Protein AF-A0AAD3NH63-F1 (afdb_monomer_lite)

Secondary structure (DSSP, 8-state):
-EEEEEETTEEEEPPGGGT-S-------TT-BHHHHHHHHHHHHSGGGEETTEEGGGEEEEEE-TTS-B--TT-BHHHHHHHH--SS---EEEEEE--------------------------SSSSSSSSSTTSS----

Radius of gyration: 30.89 Å; chains: 1; bounding box: 74×53×72 Å

pLDDT: mean 82.82, std 20.52, range [42.03, 98.19]

Structure (mmCIF, N/CA/C/O backbone):
data_AF-A0AAD3NH63-F1
#
_entry.id   AF-A0AAD3NH63-F1
#
loop_
_atom_site.group_PDB
_atom_site.id
_atom_site.type_symbol
_atom_site.label_atom_id
_atom_site.label_alt_id
_atom_site.label_comp_id
_atom_site.label_asym_id
_atom_site.label_entity_id
_atom_site.label_seq_id
_atom_site.pdbx_PDB_ins_code
_atom_site.Cartn_x
_atom_site.Cartn_y
_atom_site.Cartn_z
_atom_site.occupancy
_atom_site.B_iso_or_equiv
_atom_site.auth_seq_id
_atom_site.auth_comp_id
_atom_site.auth_asym_id
_atom_site.auth_atom_id
_atom_site.pdbx_PDB_model_num
ATOM 1 N N . MET A 1 1 ? -0.650 -7.221 5.493 1.00 95.50 1 MET A N 1
ATOM 2 C CA . MET A 1 1 ? -0.269 -6.221 4.484 1.00 95.50 1 MET A CA 1
ATOM 3 C C . MET A 1 1 ? 0.433 -6.899 3.322 1.00 95.50 1 MET A C 1
ATOM 5 O O . MET A 1 1 ? 1.337 -7.688 3.572 1.00 95.50 1 MET A O 1
ATOM 9 N N . GLY A 1 2 ? 0.018 -6.632 2.087 1.00 97.75 2 GLY A N 1
ATOM 10 C CA . GLY A 1 2 ? 0.697 -7.092 0.871 1.00 97.75 2 GLY A CA 1
ATOM 11 C C . GLY A 1 2 ? 1.232 -5.935 0.026 1.00 97.75 2 GLY A C 1
ATOM 12 O O . GLY A 1 2 ? 1.025 -4.773 0.368 1.00 97.75 2 GLY A O 1
ATOM 13 N N . TRP A 1 3 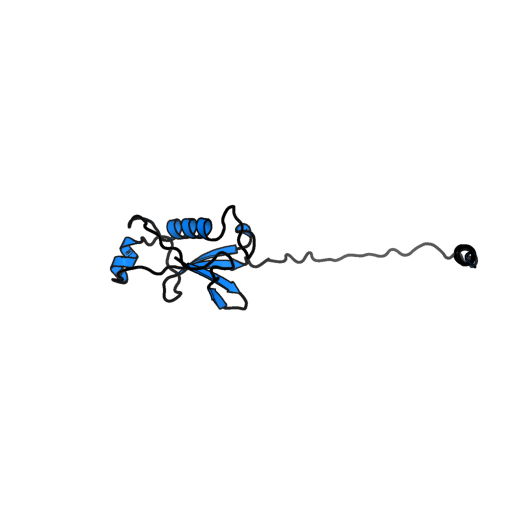? 1.880 -6.269 -1.090 1.00 98.06 3 TRP A N 1
ATOM 14 C CA . TRP A 1 3 ? 2.369 -5.304 -2.075 1.00 98.06 3 TRP A CA 1
ATOM 15 C C . TRP A 1 3 ? 1.754 -5.567 -3.453 1.00 98.06 3 TRP A C 1
ATOM 17 O O . TRP A 1 3 ? 1.845 -6.686 -3.972 1.00 98.06 3 TRP A O 1
ATOM 27 N N . LEU A 1 4 ? 1.150 -4.531 -4.036 1.00 97.81 4 LEU A N 1
ATOM 28 C CA . LEU A 1 4 ? 0.716 -4.483 -5.429 1.00 97.81 4 LEU A CA 1
ATOM 29 C C . LEU A 1 4 ? 1.622 -3.542 -6.227 1.00 97.81 4 LEU A C 1
ATOM 31 O O . LEU A 1 4 ? 1.925 -2.436 -5.794 1.00 97.81 4 LEU A O 1
ATOM 35 N N . HIS A 1 5 ? 2.016 -3.946 -7.421 1.00 97.62 5 HIS A N 1
ATOM 36 C CA . HIS A 1 5 ? 2.780 -3.110 -8.335 1.00 97.62 5 HIS A CA 1
ATOM 37 C C . HIS A 1 5 ? 1.969 -2.871 -9.601 1.00 97.62 5 HIS A C 1
ATOM 39 O O . HIS A 1 5 ? 1.437 -3.823 -10.172 1.00 97.62 5 HIS A O 1
ATOM 45 N N . PHE A 1 6 ? 1.855 -1.612 -10.010 1.00 96.94 6 PHE A N 1
ATOM 46 C CA . PHE A 1 6 ? 1.201 -1.235 -11.250 1.00 96.94 6 PHE A CA 1
ATOM 47 C C . PHE A 1 6 ? 2.153 -1.454 -12.421 1.00 96.94 6 PHE A C 1
ATOM 49 O O . PHE A 1 6 ? 3.204 -0.821 -12.496 1.00 96.94 6 PHE A O 1
ATOM 56 N N . ASP A 1 7 ? 1.765 -2.338 -13.328 1.00 94.62 7 ASP A N 1
ATOM 57 C CA . ASP A 1 7 ? 2.516 -2.679 -14.530 1.00 94.62 7 ASP A CA 1
ATOM 58 C C . ASP A 1 7 ? 1.525 -3.084 -15.630 1.00 94.62 7 ASP A C 1
ATOM 60 O O . ASP A 1 7 ? 0.450 -3.608 -15.340 1.00 94.62 7 ASP A O 1
ATOM 64 N N . ASN A 1 8 ? 1.844 -2.804 -16.894 1.00 92.81 8 ASN A N 1
ATOM 65 C CA . ASN A 1 8 ? 0.984 -3.117 -18.047 1.00 92.81 8 ASN A CA 1
ATOM 66 C C . ASN A 1 8 ? -0.493 -2.689 -17.884 1.00 92.81 8 ASN A C 1
ATOM 68 O O . ASN A 1 8 ? -1.412 -3.394 -18.300 1.00 92.81 8 ASN A O 1
ATOM 72 N N . GLY A 1 9 ? -0.735 -1.535 -17.253 1.00 93.56 9 GLY A N 1
ATOM 73 C CA . GLY A 1 9 ? -2.078 -0.971 -17.079 1.00 93.56 9 GLY A CA 1
ATOM 74 C C . GLY A 1 9 ? -2.898 -1.563 -15.926 1.00 93.56 9 GLY A C 1
ATOM 75 O O . GLY A 1 9 ? -4.051 -1.171 -15.754 1.00 93.56 9 GLY A O 1
ATOM 76 N N . THR A 1 10 ? -2.342 -2.474 -15.123 1.00 95.62 10 THR A N 1
ATOM 77 C CA . THR A 1 10 ? -3.063 -3.112 -14.012 1.00 95.62 10 THR A CA 1
ATOM 78 C C . THR A 1 10 ? -2.174 -3.345 -12.789 1.00 95.62 10 THR A C 1
ATOM 80 O O . THR A 1 10 ? -0.948 -3.321 -12.860 1.00 95.62 10 THR A O 1
ATOM 83 N N . TYR A 1 11 ? -2.790 -3.579 -11.631 1.00 96.31 11 TYR A N 1
ATOM 84 C CA . TYR A 1 11 ? -2.075 -3.940 -10.410 1.00 96.31 11 TYR A CA 1
ATOM 85 C C . TYR A 1 11 ? -1.826 -5.448 -10.331 1.00 96.31 11 TYR A C 1
ATOM 87 O O . TYR A 1 11 ? -2.747 -6.260 -10.441 1.00 96.31 11 TYR A O 1
ATOM 95 N N . HIS A 1 12 ? -0.579 -5.818 -10.053 1.00 96.25 12 HIS A N 1
ATOM 96 C CA . HIS A 1 12 ? -0.158 -7.195 -9.832 1.00 96.25 12 HIS A CA 1
ATOM 97 C C . HIS A 1 12 ? 0.428 -7.374 -8.437 1.00 96.25 12 HIS A C 1
ATOM 99 O O . HIS A 1 12 ? 1.304 -6.623 -8.010 1.00 96.25 12 HIS A O 1
ATOM 105 N N . GLN A 1 13 ? -0.010 -8.417 -7.734 1.00 97.12 13 GLN A N 1
ATOM 106 C CA . GLN A 1 13 ? 0.567 -8.754 -6.440 1.00 97.12 13 GLN A CA 1
ATOM 107 C C . GLN A 1 13 ? 1.992 -9.283 -6.600 1.00 97.12 13 GLN A C 1
ATOM 109 O O . GLN A 1 13 ? 2.237 -10.275 -7.294 1.00 97.12 13 GLN A O 1
ATOM 114 N N . ILE A 1 14 ? 2.935 -8.651 -5.904 1.00 97.69 14 ILE A N 1
ATOM 115 C CA . ILE A 1 14 ? 4.322 -9.098 -5.910 1.00 97.69 14 ILE A CA 1
ATOM 116 C C . ILE A 1 14 ? 4.467 -10.307 -4.987 1.00 97.69 14 ILE A C 1
ATOM 118 O O . ILE A 1 14 ? 4.104 -10.274 -3.810 1.00 97.69 14 ILE A O 1
ATOM 122 N N . LYS A 1 15 ? 4.996 -11.405 -5.532 1.00 96.81 15 LYS A N 1
ATOM 123 C CA . LYS A 1 15 ? 5.201 -12.666 -4.806 1.00 96.81 15 LYS A CA 1
ATOM 124 C C . LYS A 1 15 ? 6.401 -12.579 -3.860 1.00 96.81 15 LYS A C 1
ATOM 126 O O . LYS A 1 15 ? 7.333 -11.812 -4.092 1.00 96.81 15 LYS A O 1
ATOM 131 N N . THR A 1 16 ? 6.423 -13.443 -2.844 1.00 96.38 16 THR A N 1
ATOM 132 C CA . THR A 1 16 ? 7.488 -13.512 -1.826 1.00 96.38 16 THR A CA 1
ATOM 133 C C . THR A 1 16 ? 8.894 -13.639 -2.419 1.00 96.38 16 THR A C 1
ATOM 135 O O . THR A 1 16 ? 9.810 -12.990 -1.929 1.00 96.38 16 THR A O 1
ATOM 138 N N . ARG A 1 17 ? 9.066 -14.401 -3.514 1.00 95.69 17 ARG A N 1
ATOM 139 C CA . ARG A 1 17 ? 10.361 -14.546 -4.213 1.00 95.69 17 ARG A CA 1
ATOM 140 C C . ARG A 1 17 ? 10.962 -13.203 -4.656 1.00 95.69 17 ARG A C 1
ATOM 142 O O . ARG A 1 17 ? 12.176 -13.090 -4.735 1.00 95.69 17 ARG A O 1
ATOM 149 N N . ASN A 1 18 ? 10.123 -12.198 -4.902 1.00 95.00 18 ASN A N 1
ATOM 150 C CA . ASN A 1 18 ? 10.529 -10.878 -5.382 1.00 95.00 18 ASN A CA 1
ATOM 151 C C . ASN A 1 18 ? 10.441 -9.815 -4.269 1.00 95.00 18 ASN A C 1
ATOM 153 O O . ASN A 1 18 ? 10.261 -8.634 -4.554 1.00 95.00 18 ASN A O 1
ATOM 157 N N . GLY A 1 19 ? 10.495 -10.223 -2.998 1.00 94.06 19 GLY A N 1
ATOM 158 C CA . GLY A 1 19 ? 10.433 -9.316 -1.845 1.00 94.06 19 GLY A CA 1
ATOM 159 C C . GLY A 1 19 ? 9.018 -8.923 -1.404 1.00 94.06 19 GLY A C 1
ATOM 160 O O . GLY A 1 19 ? 8.854 -8.362 -0.325 1.00 94.06 19 GLY A O 1
ATOM 161 N N . GLY A 1 20 ? 7.982 -9.279 -2.169 1.00 95.88 20 GLY A N 1
ATOM 162 C CA . GLY A 1 20 ? 6.585 -9.048 -1.797 1.00 95.88 20 GLY A CA 1
ATOM 163 C C . GLY A 1 20 ? 6.037 -10.101 -0.831 1.00 95.88 20 GLY A C 1
ATOM 164 O O . GLY A 1 20 ? 6.668 -10.459 0.166 1.00 95.88 20 GLY A O 1
ATOM 165 N N . GLY A 1 21 ? 4.855 -10.633 -1.138 1.00 96.19 21 GLY A N 1
ATOM 166 C CA . GLY A 1 21 ? 4.094 -11.535 -0.272 1.00 96.19 21 GLY A CA 1
ATOM 167 C C . GLY A 1 21 ? 3.335 -10.794 0.834 1.00 96.19 21 GLY A C 1
ATOM 168 O O . GLY A 1 21 ? 3.378 -9.569 0.929 1.00 96.19 21 GLY A O 1
ATOM 169 N N . THR A 1 22 ? 2.630 -11.544 1.681 1.00 96.75 22 THR A N 1
ATOM 170 C CA . THR A 1 22 ? 1.845 -10.976 2.787 1.00 96.75 22 THR A CA 1
ATOM 171 C C . THR A 1 22 ? 2.665 -10.950 4.077 1.00 96.75 22 THR A C 1
ATOM 173 O O . THR A 1 22 ? 3.274 -11.948 4.461 1.00 96.75 22 THR A O 1
ATOM 176 N N . ARG A 1 23 ? 2.679 -9.805 4.762 1.00 96.19 23 ARG A N 1
ATOM 177 C CA . ARG A 1 23 ? 3.252 -9.600 6.099 1.00 96.19 23 ARG A CA 1
ATOM 178 C C . ARG A 1 23 ? 2.134 -9.434 7.126 1.00 96.19 23 ARG A C 1
ATOM 180 O O . ARG A 1 23 ? 1.179 -8.692 6.884 1.00 96.19 23 ARG A O 1
ATOM 187 N N . HIS A 1 24 ? 2.250 -10.113 8.262 1.00 96.00 24 HIS A N 1
ATOM 188 C CA . HIS A 1 24 ? 1.352 -9.917 9.401 1.00 96.00 24 HIS A CA 1
ATOM 189 C C . HIS A 1 24 ? 1.911 -8.805 10.283 1.00 96.00 24 HIS A C 1
ATOM 191 O O . HIS A 1 24 ? 3.090 -8.838 10.622 1.00 96.00 24 HIS A O 1
ATOM 197 N N . LEU A 1 25 ? 1.072 -7.827 10.622 1.00 95.75 25 LEU A N 1
ATOM 198 C CA . LEU A 1 25 ? 1.453 -6.659 11.411 1.00 95.75 25 LEU A CA 1
ATOM 199 C C . LEU A 1 25 ? 0.483 -6.510 12.581 1.00 95.75 25 LEU A C 1
ATOM 201 O O . LEU A 1 25 ? -0.728 -6.637 12.396 1.00 95.75 25 LEU A O 1
ATOM 205 N N . SER A 1 26 ? 1.025 -6.196 13.753 1.00 96.38 26 SER A N 1
ATOM 206 C CA . SER A 1 26 ? 0.264 -5.773 14.926 1.00 96.38 26 SER A CA 1
ATOM 207 C C . SER A 1 26 ? 0.578 -4.304 15.166 1.00 96.38 26 SER A C 1
ATOM 209 O O . SER A 1 26 ? 1.712 -3.963 15.488 1.00 96.38 26 SER A O 1
ATOM 211 N N . VAL A 1 27 ? -0.412 -3.439 14.966 1.00 96.00 27 VAL A N 1
ATOM 212 C CA . VAL A 1 27 ? -0.268 -1.981 15.051 1.00 96.00 27 VAL A CA 1
ATOM 213 C C . VAL A 1 27 ? -1.311 -1.405 16.002 1.00 96.00 27 VAL A C 1
ATOM 215 O O . VAL A 1 27 ? -2.366 -2.006 16.222 1.00 96.00 27 VAL A O 1
ATOM 218 N N . HIS A 1 28 ? -1.023 -0.240 16.580 1.00 97.44 28 HIS A N 1
ATOM 219 C CA . HIS A 1 28 ? -1.990 0.456 17.420 1.00 97.44 28 HIS A CA 1
ATOM 220 C C . HIS A 1 28 ? -3.177 0.955 16.581 1.00 97.44 28 HIS A C 1
ATOM 222 O O . HIS A 1 28 ? -3.005 1.394 15.448 1.00 97.44 28 HIS A O 1
ATOM 228 N N . LYS A 1 29 ? -4.395 0.919 17.134 1.00 96.00 29 LYS A N 1
ATOM 229 C CA . LYS A 1 29 ? -5.619 1.270 16.385 1.00 96.00 29 LYS A CA 1
ATOM 230 C C . LYS A 1 29 ? -5.695 2.744 15.971 1.00 96.00 29 LYS A C 1
ATOM 232 O O . LYS A 1 29 ? -6.451 3.068 15.061 1.00 96.00 29 LYS A O 1
ATOM 237 N N . SE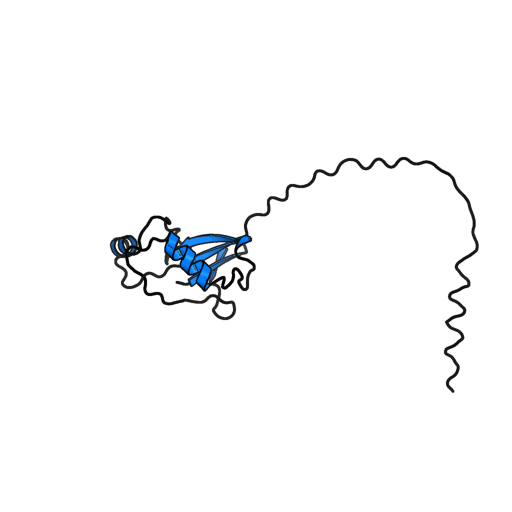R A 1 30 ? -4.939 3.617 16.637 1.00 97.50 30 SER A N 1
ATOM 238 C CA . SER A 1 30 ? -4.873 5.044 16.299 1.00 97.50 30 SER A CA 1
ATOM 239 C C . SER A 1 30 ? -3.984 5.349 15.096 1.00 97.50 30 SER A C 1
ATOM 241 O O . SER A 1 30 ? -4.012 6.480 14.633 1.00 97.50 30 SER A O 1
ATOM 243 N N . ILE A 1 31 ? -3.187 4.382 14.622 1.00 97.62 31 ILE A N 1
ATOM 244 C CA . ILE A 1 31 ? -2.325 4.578 13.455 1.00 97.62 31 ILE A CA 1
ATOM 245 C C . ILE A 1 31 ? -3.195 4.870 12.237 1.00 97.62 31 ILE A C 1
ATOM 247 O O . ILE A 1 31 ? -4.218 4.213 12.006 1.00 97.62 31 ILE A O 1
ATOM 251 N N . THR A 1 32 ? -2.773 5.866 11.477 1.00 98.19 32 THR A N 1
ATOM 252 C CA . THR A 1 32 ? -3.394 6.294 10.228 1.00 98.19 32 THR A CA 1
ATOM 253 C C . THR A 1 32 ? -2.952 5.415 9.059 1.00 98.19 32 THR A C 1
ATOM 255 O O . THR A 1 32 ? -1.923 4.735 9.109 1.00 98.19 32 THR A O 1
ATOM 258 N N . MET A 1 33 ? -3.722 5.414 7.975 1.00 97.31 33 MET A N 1
ATOM 259 C CA . MET A 1 33 ? -3.347 4.711 6.751 1.00 97.31 33 MET A CA 1
ATOM 260 C C . MET A 1 33 ? -2.086 5.303 6.115 1.00 97.31 33 MET A C 1
ATOM 262 O O . MET A 1 33 ? -1.305 4.550 5.541 1.00 97.31 33 MET A O 1
ATOM 266 N N . GLY A 1 34 ? -1.833 6.605 6.280 1.00 97.81 34 GLY A N 1
ATOM 267 C CA . GLY A 1 34 ? -0.583 7.246 5.864 1.00 97.81 34 GLY A CA 1
ATOM 268 C C . GLY A 1 34 ? 0.640 6.708 6.616 1.00 97.81 34 GLY A C 1
ATOM 269 O O . GLY A 1 34 ? 1.614 6.288 6.000 1.00 97.81 34 GLY A O 1
ATOM 270 N N . GLU A 1 35 ? 0.580 6.613 7.945 1.00 98.00 35 GLU A N 1
ATOM 271 C CA . GLU A 1 35 ? 1.658 5.996 8.742 1.00 98.00 35 GLU A CA 1
ATOM 272 C C . GLU A 1 35 ? 1.842 4.504 8.411 1.00 98.00 35 GLU A C 1
ATOM 274 O O . GLU A 1 35 ? 2.959 3.972 8.371 1.00 98.00 35 GLU A O 1
ATOM 279 N N . LEU A 1 36 ? 0.736 3.808 8.140 1.00 97.25 36 LEU A N 1
ATOM 280 C CA . LEU A 1 36 ? 0.758 2.412 7.728 1.00 97.25 36 LEU A CA 1
ATOM 281 C C . LEU A 1 36 ? 1.368 2.243 6.323 1.00 97.25 36 LEU A C 1
ATOM 283 O O . LEU A 1 36 ? 2.063 1.256 6.077 1.00 97.25 36 LEU A O 1
ATOM 287 N N . LEU A 1 37 ? 1.176 3.211 5.424 1.00 97.75 37 LEU A N 1
ATOM 288 C CA . LEU A 1 37 ? 1.820 3.254 4.112 1.00 97.75 37 LEU A CA 1
ATOM 289 C C . LEU A 1 37 ? 3.342 3.384 4.244 1.00 97.75 37 LEU A C 1
ATOM 291 O O . LEU A 1 37 ? 4.063 2.626 3.595 1.00 97.75 37 LEU A O 1
ATOM 295 N N . GLU A 1 38 ? 3.834 4.261 5.123 1.00 97.62 38 GLU A N 1
ATOM 296 C CA . GLU A 1 38 ? 5.273 4.381 5.412 1.00 97.62 38 GLU A CA 1
ATOM 297 C C . GLU A 1 38 ? 5.850 3.084 5.993 1.00 97.62 38 GLU A C 1
ATOM 299 O O . GLU A 1 38 ? 6.912 2.619 5.572 1.00 97.62 38 GLU A O 1
ATOM 304 N N . THR A 1 39 ? 5.103 2.420 6.882 1.00 97.19 39 THR A N 1
ATOM 305 C CA . THR A 1 39 ? 5.467 1.080 7.374 1.00 97.19 39 THR A CA 1
ATOM 306 C C . THR A 1 39 ? 5.584 0.083 6.215 1.00 97.19 39 THR A C 1
ATOM 308 O O . THR A 1 39 ? 6.534 -0.697 6.148 1.00 97.19 39 THR A O 1
ATOM 311 N N . GLY A 1 40 ? 4.643 0.120 5.269 1.00 96.75 40 GLY A N 1
ATOM 312 C CA . GLY A 1 40 ? 4.665 -0.709 4.066 1.00 96.75 40 GLY A CA 1
ATOM 313 C C . GLY A 1 40 ? 5.871 -0.447 3.167 1.00 96.75 40 GLY A C 1
ATOM 314 O O . GLY A 1 40 ? 6.515 -1.402 2.726 1.00 96.75 40 GLY A O 1
ATOM 315 N N . LYS A 1 41 ? 6.239 0.821 2.949 1.00 97.12 41 LYS A N 1
ATOM 316 C CA . LYS A 1 41 ? 7.465 1.184 2.219 1.00 97.12 41 LYS A CA 1
ATOM 317 C C . LYS A 1 41 ? 8.693 0.563 2.879 1.00 97.12 41 LYS A C 1
ATOM 319 O O . LYS A 1 41 ? 9.456 -0.111 2.196 1.00 97.12 41 LYS A O 1
ATOM 324 N N . GLY A 1 42 ? 8.830 0.670 4.201 1.00 96.81 42 GLY A N 1
ATOM 325 C CA . GLY A 1 42 ? 9.936 0.042 4.934 1.00 96.81 42 GLY A CA 1
ATOM 326 C C . GLY A 1 42 ? 9.986 -1.488 4.805 1.00 96.81 42 GLY A C 1
ATOM 327 O O . GLY A 1 42 ? 11.067 -2.074 4.794 1.00 96.81 42 GLY A O 1
ATOM 328 N N . LEU A 1 43 ? 8.831 -2.149 4.665 1.00 96.56 43 LEU A N 1
ATOM 329 C CA . LEU A 1 43 ? 8.746 -3.607 4.515 1.00 96.56 43 LEU A CA 1
ATOM 330 C C . LEU A 1 43 ? 9.103 -4.106 3.110 1.00 96.56 43 LEU A C 1
ATOM 332 O O . LEU A 1 43 ? 9.661 -5.198 2.984 1.00 96.56 43 LEU A O 1
ATOM 336 N N . PHE A 1 44 ? 8.731 -3.360 2.068 1.00 97.62 44 PHE A N 1
ATOM 337 C CA . PHE A 1 44 ? 8.870 -3.796 0.671 1.00 97.62 44 PHE A CA 1
ATOM 338 C C . PHE A 1 44 ? 10.034 -3.128 -0.075 1.00 97.62 44 PHE A C 1
ATOM 340 O O . PHE A 1 44 ? 10.477 -3.658 -1.093 1.00 97.62 44 PHE A O 1
ATOM 347 N N . PHE A 1 45 ? 10.549 -2.012 0.448 1.00 97.19 45 PHE A N 1
ATOM 348 C CA . PHE A 1 45 ? 11.697 -1.260 -0.064 1.00 97.19 45 PHE A CA 1
ATOM 349 C C . PHE A 1 45 ? 12.764 -1.101 1.035 1.00 97.19 45 PHE A C 1
ATOM 351 O O . PHE A 1 45 ? 13.068 0.021 1.454 1.00 97.19 45 PHE A O 1
ATOM 358 N N . PRO A 1 46 ? 13.320 -2.206 1.568 1.00 95.69 46 PRO A N 1
ATOM 359 C CA . PRO A 1 46 ? 14.366 -2.123 2.579 1.00 95.69 46 PRO A CA 1
ATOM 360 C C . PRO A 1 46 ? 15.567 -1.336 2.038 1.00 95.69 46 PRO A C 1
ATOM 362 O O . PRO A 1 46 ? 16.025 -1.565 0.920 1.00 95.69 46 PRO A O 1
ATOM 365 N N . ASN A 1 47 ? 16.076 -0.396 2.836 1.00 94.81 47 ASN A N 1
ATOM 366 C CA . ASN A 1 47 ? 17.144 0.535 2.442 1.00 94.81 47 ASN A CA 1
ATOM 367 C C . ASN A 1 47 ? 16.814 1.393 1.203 1.00 94.81 47 ASN A C 1
ATOM 369 O O . ASN A 1 47 ? 17.727 1.866 0.537 1.00 94.81 47 ASN A O 1
ATOM 373 N N . GLY A 1 48 ? 15.528 1.574 0.882 1.00 95.00 48 GLY A N 1
ATOM 374 C CA . GLY A 1 48 ? 15.079 2.356 -0.271 1.00 95.00 48 GLY A CA 1
ATOM 375 C C . GLY A 1 48 ? 15.025 1.581 -1.589 1.00 95.00 48 GLY A C 1
ATOM 376 O O . GLY A 1 48 ? 14.655 2.163 -2.600 1.00 95.00 48 GLY A O 1
ATOM 377 N N . PHE A 1 49 ? 15.324 0.278 -1.610 1.00 96.12 49 PHE A N 1
ATOM 378 C CA . PHE A 1 49 ? 15.351 -0.518 -2.843 1.00 96.12 49 PHE A CA 1
ATOM 379 C C . PHE A 1 49 ? 14.417 -1.724 -2.776 1.00 96.12 49 PHE A C 1
ATOM 381 O O . PHE A 1 49 ? 14.294 -2.387 -1.748 1.00 96.12 49 PHE A O 1
ATOM 388 N N . SER A 1 50 ? 13.803 -2.057 -3.909 1.00 96.12 50 SER A N 1
ATOM 389 C CA . SER A 1 50 ? 13.037 -3.291 -4.104 1.00 96.12 50 SER A CA 1
ATOM 390 C C . SER A 1 50 ? 13.526 -4.052 -5.339 1.00 96.12 50 SER A C 1
ATOM 392 O O . SER A 1 50 ? 14.351 -3.565 -6.109 1.00 96.12 50 SER A O 1
ATOM 394 N N . SER A 1 51 ? 12.946 -5.228 -5.593 1.00 94.94 51 SER A N 1
ATOM 395 C CA . SER A 1 51 ? 13.167 -5.973 -6.843 1.00 94.94 51 SER A CA 1
ATOM 396 C C . SER A 1 51 ? 12.691 -5.241 -8.105 1.00 94.94 51 SER A C 1
ATOM 398 O O . SER A 1 51 ? 13.004 -5.678 -9.211 1.00 94.94 51 SER A O 1
ATOM 400 N N . LYS A 1 52 ? 11.907 -4.167 -7.952 1.00 95.69 52 LYS A N 1
ATOM 401 C CA . LYS A 1 52 ? 11.390 -3.350 -9.052 1.00 95.69 52 LYS A CA 1
ATOM 402 C C . LYS A 1 52 ? 12.190 -2.074 -9.294 1.00 95.69 52 LYS A C 1
ATOM 404 O O . LYS A 1 52 ? 12.049 -1.512 -10.370 1.00 95.69 52 LYS A O 1
ATOM 409 N N . GLY A 1 53 ? 13.011 -1.646 -8.338 1.00 95.88 53 GLY A N 1
ATOM 410 C CA . GLY A 1 53 ? 13.772 -0.402 -8.425 1.00 95.88 53 GLY A CA 1
ATOM 411 C C . GLY A 1 53 ? 13.820 0.367 -7.099 1.00 95.88 53 GLY A C 1
ATOM 412 O O . GLY A 1 53 ? 13.323 -0.135 -6.076 1.00 95.88 53 GLY A O 1
ATOM 413 N N . PRO A 1 54 ? 14.428 1.563 -7.115 1.00 96.69 54 PRO A N 1
ATOM 414 C CA . PRO A 1 54 ? 14.519 2.463 -5.970 1.00 96.69 54 PRO A CA 1
ATOM 415 C C . PRO A 1 54 ? 13.169 3.126 -5.656 1.00 96.69 54 PRO A C 1
ATOM 417 O O . PRO A 1 54 ? 12.331 3.325 -6.534 1.00 96.69 54 PRO A O 1
ATOM 420 N N . VAL A 1 55 ? 12.932 3.456 -4.388 1.00 96.38 55 VAL A N 1
ATOM 421 C CA . VAL A 1 55 ? 11.665 4.022 -3.890 1.00 96.38 55 VAL A CA 1
ATOM 422 C C . VAL A 1 55 ? 11.339 5.371 -4.544 1.00 96.38 55 VAL A C 1
ATOM 424 O O . VAL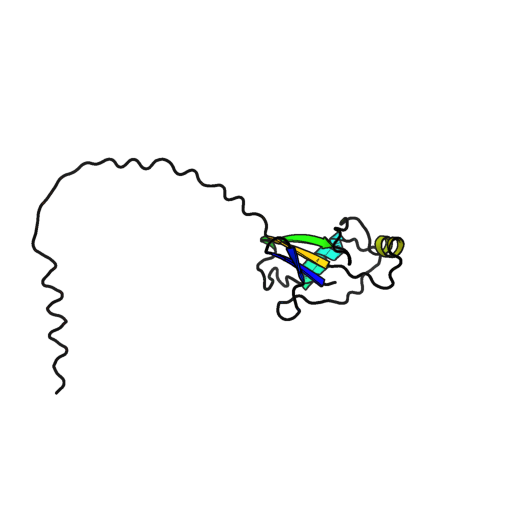 A 1 55 ? 10.175 5.707 -4.741 1.00 96.38 55 VAL A O 1
ATOM 427 N N . GLU A 1 56 ? 12.353 6.132 -4.944 1.00 95.75 56 GLU A N 1
ATOM 428 C CA . GLU A 1 56 ? 12.232 7.465 -5.530 1.00 95.75 56 GLU A CA 1
ATOM 429 C C . GLU A 1 56 ? 11.574 7.453 -6.914 1.00 95.75 56 GLU A C 1
ATOM 431 O O . GLU A 1 56 ? 10.950 8.446 -7.294 1.00 95.75 56 GLU A O 1
ATOM 436 N N . GLU A 1 57 ? 11.658 6.339 -7.642 1.00 95.81 57 GLU A N 1
ATOM 437 C CA . GLU A 1 57 ? 11.055 6.164 -8.970 1.00 95.81 57 GLU A CA 1
ATOM 438 C C . GLU A 1 57 ? 9.548 5.885 -8.914 1.00 95.81 57 GLU A C 1
ATOM 440 O O . GLU A 1 57 ? 8.870 5.921 -9.944 1.00 95.81 57 GLU A O 1
ATOM 445 N N . PHE A 1 58 ? 8.998 5.634 -7.723 1.00 96.94 58 PHE A N 1
ATOM 446 C CA . PHE A 1 58 ? 7.609 5.226 -7.559 1.00 96.94 58 PHE A CA 1
ATOM 447 C C . PHE A 1 58 ? 6.777 6.241 -6.774 1.00 96.94 58 PHE A C 1
ATOM 449 O O . PHE A 1 58 ? 7.224 6.885 -5.825 1.00 96.94 58 PHE A O 1
ATOM 456 N N . GLU A 1 59 ? 5.517 6.352 -7.172 1.00 96.56 59 GLU A N 1
ATOM 457 C CA . GLU A 1 59 ? 4.428 6.859 -6.350 1.00 96.56 59 GLU A CA 1
ATOM 458 C C . GLU A 1 59 ? 3.796 5.705 -5.581 1.00 96.56 59 GLU A C 1
ATOM 460 O O . GLU A 1 59 ? 3.711 4.574 -6.076 1.00 96.56 59 GLU A O 1
ATOM 465 N N . PHE A 1 60 ? 3.357 6.006 -4.361 1.00 97.19 60 PHE A N 1
ATOM 466 C CA . PHE A 1 60 ? 2.816 5.023 -3.438 1.00 97.19 60 PHE A CA 1
ATOM 467 C C . PHE A 1 60 ? 1.445 5.432 -2.950 1.00 97.19 60 PHE A C 1
ATOM 469 O O . PHE A 1 60 ? 1.212 6.595 -2.635 1.00 97.19 60 PHE A O 1
ATOM 476 N N . ASP A 1 61 ? 0.591 4.430 -2.816 1.00 97.25 61 ASP A N 1
ATOM 477 C CA . ASP A 1 61 ? -0.743 4.573 -2.256 1.00 97.25 61 ASP A CA 1
ATOM 478 C C . ASP A 1 61 ? -1.130 3.299 -1.492 1.00 97.25 61 ASP A C 1
ATOM 480 O O . ASP A 1 61 ? -0.470 2.258 -1.616 1.00 97.25 61 ASP A O 1
ATOM 484 N N . ILE A 1 62 ? -2.187 3.368 -0.691 1.00 96.69 62 ILE A N 1
ATOM 485 C CA . ILE A 1 62 ? -2.679 2.289 0.154 1.00 96.69 62 ILE A CA 1
ATOM 486 C C . ILE A 1 62 ? -4.099 1.892 -0.242 1.00 96.69 62 ILE A C 1
ATOM 488 O O . ILE A 1 62 ? -4.991 2.720 -0.413 1.00 96.69 62 ILE A O 1
ATOM 492 N N . ARG A 1 63 ? -4.313 0.584 -0.392 1.00 97.25 63 ARG A N 1
ATOM 493 C CA . ARG A 1 63 ? -5.588 0.027 -0.846 1.00 97.25 63 ARG A CA 1
ATOM 494 C C . ARG A 1 63 ? -6.135 -1.030 0.092 1.00 97.25 63 ARG A C 1
ATOM 496 O O . ARG A 1 63 ? -5.380 -1.761 0.739 1.00 97.25 63 ARG A O 1
ATOM 503 N N . ASP A 1 64 ? -7.456 -1.126 0.141 1.00 95.12 64 ASP A N 1
ATOM 504 C CA . ASP A 1 64 ? -8.160 -2.161 0.891 1.00 95.12 64 ASP A CA 1
ATOM 505 C C . ASP A 1 64 ? -8.162 -3.520 0.162 1.00 95.12 64 ASP A C 1
ATOM 507 O O . ASP A 1 64 ? -7.592 -3.701 -0.918 1.00 95.12 64 ASP A O 1
ATOM 511 N N . TYR A 1 65 ? -8.831 -4.505 0.763 1.00 91.69 65 TYR A N 1
ATOM 512 C CA . TYR A 1 65 ? -8.963 -5.857 0.219 1.00 91.69 65 TYR A CA 1
ATOM 513 C C . TYR A 1 65 ? -9.731 -5.926 -1.111 1.00 91.69 65 TYR A C 1
ATOM 515 O O . TYR A 1 65 ? -9.608 -6.924 -1.819 1.00 91.69 65 TYR A O 1
ATOM 523 N N . SER A 1 66 ? -10.514 -4.895 -1.436 1.00 91.44 66 SER A N 1
ATOM 524 C CA . SER A 1 66 ? -11.271 -4.751 -2.683 1.00 91.44 66 SER A CA 1
ATOM 525 C C . SER A 1 66 ? -10.543 -3.877 -3.712 1.00 91.44 66 SER A C 1
ATOM 527 O O . SER A 1 66 ? -11.103 -3.572 -4.760 1.00 91.44 66 SER A O 1
ATOM 529 N N . HIS A 1 67 ? -9.288 -3.502 -3.435 1.00 92.00 67 HIS A N 1
ATOM 530 C CA . HIS A 1 67 ? -8.446 -2.631 -4.259 1.00 92.00 67 HIS A CA 1
ATOM 531 C C . HIS A 1 67 ? -8.972 -1.195 -4.403 1.00 92.00 67 HIS A C 1
ATOM 533 O O . HIS A 1 67 ? -8.582 -0.496 -5.346 1.00 92.00 67 HIS A O 1
ATOM 539 N N . ASN A 1 68 ? -9.800 -0.742 -3.462 1.00 94.19 68 ASN A N 1
ATOM 540 C CA . ASN A 1 68 ? -10.188 0.658 -3.361 1.00 94.19 68 ASN A CA 1
ATOM 541 C C . ASN A 1 68 ? -9.094 1.444 -2.643 1.00 94.19 68 ASN A C 1
ATOM 543 O O . ASN A 1 68 ? -8.481 0.938 -1.700 1.00 94.19 68 ASN A O 1
ATOM 547 N N . GLU A 1 69 ? -8.866 2.675 -3.084 1.00 94.88 69 GLU A N 1
ATOM 548 C CA . GLU A 1 69 ? -7.965 3.613 -2.413 1.00 94.88 69 GLU A CA 1
ATOM 549 C C . GLU A 1 69 ? -8.544 4.001 -1.055 1.00 94.88 69 GLU A C 1
ATOM 551 O O . GLU A 1 69 ? -9.754 4.201 -0.906 1.00 94.88 69 GLU A O 1
ATOM 556 N N . VAL A 1 70 ? -7.676 4.075 -0.050 1.00 95.75 70 VAL A N 1
ATOM 557 C CA . VAL A 1 70 ? -8.068 4.448 1.306 1.00 95.75 70 VAL A CA 1
ATOM 558 C C . VAL A 1 70 ? -7.392 5.758 1.660 1.00 95.75 70 VAL A C 1
ATOM 560 O O . VAL A 1 70 ? -6.175 5.877 1.563 1.00 95.75 70 VAL A O 1
ATOM 563 N N . SER A 1 71 ? -8.183 6.733 2.111 1.00 96.19 71 SER A N 1
ATOM 564 C CA . SER A 1 71 ? -7.647 8.033 2.515 1.00 96.19 71 SER A CA 1
ATOM 565 C C . SER A 1 71 ? -6.555 7.874 3.587 1.00 96.19 71 SER A C 1
ATOM 567 O O . SER A 1 71 ? -6.764 7.138 4.560 1.00 96.19 71 SER A O 1
ATOM 569 N N . PRO A 1 72 ? -5.415 8.581 3.456 1.00 95.38 72 PRO A N 1
ATOM 570 C CA . PRO A 1 72 ? -4.294 8.471 4.385 1.00 95.38 72 PRO A CA 1
ATOM 571 C C . PRO A 1 72 ? -4.641 8.939 5.804 1.00 95.38 72 PRO A C 1
ATOM 573 O O . PRO A 1 72 ? -3.990 8.511 6.752 1.00 95.38 72 PRO A O 1
ATOM 576 N N . GLU A 1 73 ? -5.668 9.774 5.965 1.00 96.75 73 GLU A N 1
ATOM 577 C CA . GLU A 1 73 ? -6.112 10.322 7.254 1.00 96.75 73 GLU A CA 1
ATOM 578 C C . GLU A 1 73 ? -6.937 9.322 8.078 1.00 96.75 73 GLU A C 1
ATOM 580 O O . GLU A 1 73 ? -7.095 9.480 9.289 1.00 96.75 73 GLU A O 1
ATOM 585 N N . VAL A 1 74 ? -7.469 8.279 7.433 1.00 96.94 74 VAL A N 1
ATOM 586 C CA . VAL A 1 74 ? -8.299 7.273 8.098 1.00 96.94 74 VAL A CA 1
ATOM 587 C C . VAL A 1 74 ? -7.437 6.423 9.022 1.00 96.94 74 VAL A C 1
ATOM 589 O O . VAL A 1 74 ? -6.363 5.953 8.658 1.00 96.94 74 VAL A O 1
ATOM 592 N N . THR A 1 75 ? -7.929 6.180 10.229 1.00 97.94 75 THR A N 1
ATOM 593 C CA . THR A 1 75 ? -7.264 5.321 11.213 1.00 97.94 75 THR A CA 1
ATOM 594 C C . THR A 1 75 ? -7.637 3.851 11.049 1.00 97.94 75 THR A C 1
ATOM 596 O O . THR A 1 75 ? -8.709 3.494 10.551 1.00 97.94 75 THR A O 1
ATOM 599 N N . VAL A 1 76 ? -6.778 2.965 11.556 1.00 96.69 76 VAL A N 1
ATOM 600 C CA . VAL A 1 76 ? -7.063 1.526 11.656 1.00 96.69 76 VAL A CA 1
ATOM 601 C C . VAL A 1 76 ? -8.376 1.273 12.416 1.00 96.69 76 VAL A C 1
ATOM 603 O O . VAL A 1 76 ? -9.156 0.413 12.005 1.00 96.69 76 VAL A O 1
ATOM 606 N N . SER A 1 77 ? -8.655 2.020 13.495 1.00 97.12 77 SER A N 1
ATOM 607 C CA . SER A 1 77 ? -9.913 1.894 14.255 1.00 97.12 77 SER A CA 1
ATOM 608 C C . SER A 1 77 ? -11.137 2.167 13.386 1.00 97.12 77 SER A C 1
ATOM 610 O O . SER A 1 77 ? -12.056 1.350 13.353 1.00 97.12 77 SER A O 1
ATOM 612 N N . GLN A 1 78 ? -11.123 3.272 12.635 1.00 96.75 78 GLN A N 1
ATOM 613 C CA . GLN A 1 78 ? -12.230 3.661 11.759 1.00 96.75 78 GLN A CA 1
ATOM 614 C C . GLN A 1 78 ? -12.493 2.604 10.680 1.00 96.75 78 GLN A C 1
ATOM 616 O O . GLN A 1 78 ? -13.647 2.246 10.451 1.00 96.75 78 GLN A O 1
ATOM 621 N N . LEU A 1 79 ? -11.448 2.023 10.079 1.00 95.25 79 LEU A N 1
ATOM 622 C CA . LEU A 1 79 ? -11.616 0.921 9.123 1.00 95.25 79 LEU A CA 1
ATOM 623 C C . LEU A 1 79 ? -12.244 -0.322 9.760 1.00 95.25 79 LEU A C 1
ATOM 625 O O . LEU A 1 79 ? -13.114 -0.951 9.154 1.00 95.25 79 LEU A O 1
ATOM 629 N N . TYR A 1 80 ? -11.847 -0.688 10.980 1.00 96.19 80 TYR A N 1
ATOM 630 C CA . TYR A 1 80 ? -12.493 -1.787 11.705 1.00 96.19 80 TYR A CA 1
ATOM 631 C C . TYR A 1 80 ? -13.962 -1.482 12.017 1.00 96.19 80 TYR A C 1
ATOM 633 O O . TYR A 1 80 ? -14.820 -2.359 11.904 1.00 96.19 80 TYR A O 1
ATOM 641 N N . GLU A 1 81 ? -14.273 -0.243 12.386 1.00 95.94 81 GLU A N 1
ATOM 642 C CA . GLU A 1 81 ? -15.636 0.189 12.678 1.00 95.94 81 GLU A CA 1
ATOM 643 C C . GLU A 1 81 ? -16.532 0.183 11.438 1.00 95.94 81 GLU A C 1
ATOM 645 O O . GLU A 1 81 ? -17.687 -0.228 11.551 1.00 95.94 81 GLU A O 1
ATOM 650 N N . GLN A 1 82 ? -16.010 0.582 10.278 1.00 93.81 82 GLN A N 1
ATOM 651 C CA . GLN A 1 82 ? -16.741 0.606 9.009 1.00 93.81 82 GLN A CA 1
ATOM 652 C C . GLN A 1 82 ? -16.948 -0.797 8.436 1.00 93.81 82 GLN A C 1
ATOM 654 O O . GLN A 1 82 ? -18.049 -1.147 8.021 1.00 93.81 82 GLN A O 1
ATOM 659 N N . THR A 1 83 ? -15.895 -1.615 8.424 1.00 93.44 83 THR A N 1
ATOM 660 C CA . THR A 1 83 ? -15.911 -2.914 7.731 1.00 93.44 83 THR A CA 1
ATOM 661 C C . THR A 1 83 ? -16.391 -4.068 8.609 1.00 93.44 83 THR A C 1
ATOM 663 O O . THR A 1 83 ? -16.797 -5.103 8.087 1.00 93.44 83 THR A O 1
ATOM 666 N N . LYS A 1 84 ? -16.320 -3.922 9.942 1.00 93.06 84 LYS A N 1
ATOM 667 C CA . LYS A 1 84 ? -16.592 -4.978 10.940 1.00 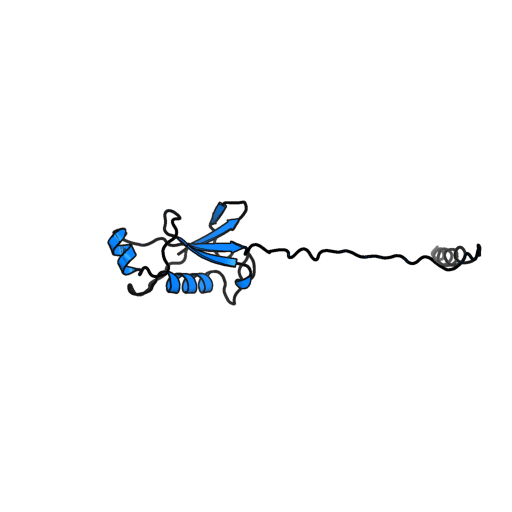93.06 84 LYS A CA 1
ATOM 668 C C . LYS A 1 84 ? -15.782 -6.266 10.731 1.00 93.06 84 LYS A C 1
ATOM 670 O O . LYS A 1 84 ? -16.140 -7.324 11.251 1.00 93.06 84 LYS A O 1
ATOM 675 N N . LEU A 1 85 ? -14.675 -6.192 9.995 1.00 93.38 85 LEU A N 1
ATOM 676 C CA . LEU A 1 85 ? -13.818 -7.340 9.722 1.00 93.38 85 LEU A CA 1
ATOM 677 C C . LEU A 1 85 ? -12.992 -7.713 10.953 1.00 93.38 85 LEU A C 1
ATOM 679 O O . LEU A 1 85 ? -12.561 -6.860 11.719 1.00 93.38 85 LEU A O 1
ATOM 683 N N . ARG A 1 86 ? -12.703 -9.007 11.120 1.00 92.94 86 ARG A N 1
ATOM 684 C CA . ARG A 1 86 ? -11.816 -9.477 12.198 1.00 92.94 86 ARG A CA 1
ATOM 685 C C . ARG A 1 86 ? -10.351 -9.125 11.945 1.00 92.94 86 ARG A C 1
ATOM 687 O O . ARG A 1 86 ? -9.613 -8.897 12.894 1.00 92.94 86 ARG A O 1
ATOM 694 N N . MET A 1 87 ? -9.932 -9.117 10.680 1.00 93.75 87 MET A N 1
ATOM 695 C CA . MET A 1 87 ? -8.589 -8.723 10.258 1.00 93.75 87 MET A CA 1
ATOM 696 C C . MET A 1 87 ? -8.674 -7.926 8.961 1.00 93.75 87 MET A C 1
ATOM 698 O O . MET A 1 87 ? -9.331 -8.360 8.015 1.00 93.75 87 MET A O 1
ATOM 702 N N . LEU A 1 88 ? -7.987 -6.786 8.913 1.00 94.88 88 LEU A N 1
ATOM 703 C CA . LEU A 1 88 ? -7.903 -5.956 7.715 1.00 94.88 88 LEU A CA 1
ATOM 704 C C . LEU A 1 88 ? -6.800 -6.476 6.789 1.00 94.88 88 LEU A C 1
ATOM 706 O O . LEU A 1 88 ? -5.630 -6.557 7.176 1.00 94.88 88 LEU A O 1
ATOM 710 N N . HIS A 1 89 ? -7.165 -6.804 5.551 1.00 95.12 89 HIS A N 1
ATOM 711 C CA . HIS A 1 89 ? -6.188 -7.047 4.498 1.00 95.12 89 HIS A CA 1
ATOM 712 C C . HIS A 1 89 ? -5.983 -5.750 3.718 1.00 95.12 89 HIS A C 1
ATOM 714 O O . HIS A 1 89 ? -6.901 -5.258 3.073 1.00 95.12 89 HIS A O 1
ATOM 720 N N . ILE A 1 90 ? -4.780 -5.195 3.836 1.00 96.69 90 ILE A N 1
ATOM 721 C CA . ILE A 1 90 ? -4.384 -3.917 3.243 1.00 96.69 90 ILE A CA 1
ATOM 722 C C . ILE A 1 90 ? -3.193 -4.145 2.315 1.00 96.69 90 ILE A C 1
ATOM 724 O O . ILE A 1 90 ? -2.348 -5.008 2.594 1.00 96.69 90 ILE A O 1
ATOM 728 N N . TYR A 1 91 ? -3.104 -3.360 1.252 1.00 98.06 91 TYR A N 1
ATOM 729 C CA . TYR A 1 91 ? -2.021 -3.402 0.284 1.00 98.06 91 TYR A CA 1
ATOM 730 C C . TYR A 1 91 ? -1.320 -2.053 0.179 1.00 98.06 91 TYR A C 1
ATOM 732 O O . TYR A 1 91 ? -1.963 -1.029 -0.022 1.00 98.06 91 TYR A O 1
ATOM 740 N N . THR A 1 92 ? 0.008 -2.073 0.244 1.00 97.81 92 THR A N 1
ATOM 741 C CA . THR A 1 92 ? 0.835 -0.988 -0.286 1.00 97.81 92 THR A CA 1
ATOM 742 C C . THR A 1 92 ? 0.897 -1.146 -1.794 1.00 97.81 92 THR A C 1
ATOM 744 O O . THR A 1 92 ? 1.085 -2.257 -2.294 1.00 97.81 92 THR A O 1
ATOM 747 N N . THR A 1 93 ? 0.754 -0.053 -2.525 1.00 97.94 93 THR A N 1
ATOM 748 C CA . THR A 1 93 ? 0.826 -0.054 -3.980 1.00 97.94 93 THR A CA 1
ATOM 749 C C . THR A 1 93 ? 1.994 0.790 -4.462 1.00 97.94 93 THR A C 1
ATOM 751 O O . THR A 1 93 ? 2.329 1.779 -3.817 1.00 97.94 93 THR A O 1
ATOM 754 N N . SER A 1 94 ? 2.636 0.388 -5.560 1.00 97.75 94 SER A N 1
ATOM 755 C CA . SER A 1 94 ? 3.660 1.197 -6.227 1.00 97.75 94 SER A CA 1
ATOM 756 C C . SER A 1 94 ? 3.359 1.350 -7.710 1.00 97.75 94 SER A C 1
ATOM 758 O O . SER A 1 94 ? 2.984 0.382 -8.376 1.00 97.75 94 SER A O 1
ATOM 760 N N . LYS A 1 95 ? 3.546 2.559 -8.234 1.00 97.19 95 LYS A N 1
ATOM 761 C CA . LYS A 1 95 ? 3.389 2.894 -9.652 1.00 97.19 95 LYS A CA 1
ATOM 762 C C . LYS A 1 95 ? 4.547 3.782 -10.082 1.00 97.19 95 LYS A C 1
ATOM 764 O O . LYS A 1 95 ? 4.920 4.679 -9.338 1.00 97.19 95 LYS A O 1
ATOM 769 N N . ALA A 1 96 ? 5.142 3.513 -11.242 1.00 95.69 96 ALA A N 1
ATOM 770 C CA . ALA A 1 96 ? 6.245 4.333 -11.737 1.00 95.69 96 ALA A CA 1
ATOM 771 C C . ALA A 1 96 ? 5.782 5.783 -11.933 1.00 95.69 96 ALA A C 1
ATOM 773 O O . ALA A 1 96 ? 4.707 6.018 -12.496 1.00 95.69 96 ALA A O 1
ATOM 774 N N . LYS A 1 97 ? 6.596 6.740 -11.483 1.00 93.00 97 LYS A N 1
ATOM 775 C CA . LYS A 1 97 ? 6.403 8.155 -11.804 1.00 93.00 97 LYS A CA 1
ATOM 776 C C . LYS A 1 97 ? 6.515 8.308 -13.313 1.00 93.00 97 LYS A C 1
ATOM 778 O O . LYS A 1 97 ? 7.477 7.839 -13.919 1.00 93.00 97 LYS A O 1
ATOM 783 N N . GLY A 1 98 ? 5.521 8.934 -13.936 1.00 80.56 98 GLY A N 1
ATOM 784 C CA . GLY A 1 98 ? 5.606 9.251 -15.355 1.00 80.56 98 GLY A CA 1
ATOM 785 C C . GLY A 1 98 ? 6.798 10.175 -15.581 1.00 80.56 98 GLY A C 1
ATOM 786 O O . GLY A 1 98 ? 6.809 11.292 -15.068 1.00 80.56 98 GLY A O 1
ATOM 787 N N . VAL A 1 99 ? 7.808 9.716 -16.321 1.00 64.69 99 VAL A N 1
ATOM 788 C CA . VAL A 1 99 ? 8.887 10.594 -16.774 1.00 64.69 99 VAL A CA 1
ATOM 789 C C . VAL A 1 99 ? 8.255 11.588 -17.741 1.00 64.69 99 VAL A C 1
ATOM 791 O O . VAL A 1 99 ? 7.903 11.233 -18.865 1.00 64.69 99 VAL A O 1
ATOM 794 N N . ILE A 1 100 ? 8.080 12.836 -17.305 1.00 59.09 100 ILE A N 1
ATOM 795 C CA . ILE A 1 100 ? 7.880 13.941 -18.237 1.00 59.09 100 ILE A CA 1
ATOM 796 C C . ILE A 1 100 ? 9.230 14.104 -18.928 1.00 59.09 100 ILE A C 1
ATOM 798 O O . ILE A 1 100 ? 10.136 14.743 -18.396 1.00 59.09 100 ILE A O 1
ATOM 802 N N . LEU A 1 101 ? 9.398 13.462 -20.084 1.00 58.00 101 LEU A N 1
ATOM 803 C CA . LEU A 1 101 ? 10.475 13.814 -20.994 1.00 58.00 101 LEU A CA 1
ATOM 804 C C . LEU A 1 101 ? 10.188 15.253 -21.427 1.00 58.00 101 LEU A C 1
ATOM 806 O O . LEU A 1 101 ? 9.353 15.491 -22.298 1.00 58.00 101 LEU A O 1
ATOM 810 N N . LEU A 1 102 ? 10.839 16.219 -20.779 1.00 61.22 102 LEU A N 1
ATOM 811 C CA . LEU A 1 102 ? 11.088 17.508 -21.404 1.00 61.22 102 LEU A CA 1
ATOM 812 C C . LEU A 1 102 ? 11.934 17.175 -22.630 1.00 61.22 102 LEU A C 1
ATOM 814 O O . LEU A 1 102 ? 13.134 16.940 -22.523 1.00 61.22 102 LEU A O 1
ATOM 818 N N . SER A 1 103 ? 11.275 17.012 -23.773 1.00 53.88 103 SER A N 1
ATOM 819 C CA . SER A 1 103 ? 11.950 16.918 -25.053 1.00 53.88 103 SER A CA 1
ATOM 820 C C . SER A 1 103 ? 12.702 18.229 -25.232 1.00 53.88 103 SER A C 1
ATOM 822 O O . SER A 1 103 ? 12.076 19.256 -25.506 1.00 53.88 103 SER A O 1
ATOM 824 N N . ASP A 1 104 ? 14.017 18.196 -25.026 1.00 53.06 104 ASP A N 1
ATOM 825 C CA . ASP A 1 104 ? 14.919 19.225 -25.522 1.00 53.06 104 ASP A CA 1
ATOM 826 C C . ASP A 1 104 ? 14.595 19.415 -27.003 1.00 53.06 104 ASP A C 1
ATOM 828 O O . ASP A 1 104 ? 14.799 18.526 -27.833 1.00 53.06 104 ASP A O 1
ATOM 832 N N . ALA A 1 105 ? 13.994 20.559 -27.319 1.00 56.78 105 ALA A N 1
ATOM 833 C CA . ALA A 1 105 ? 13.789 20.980 -28.686 1.00 56.78 105 ALA A CA 1
ATOM 834 C C . ALA A 1 105 ? 15.173 21.228 -29.294 1.00 56.78 105 ALA A C 1
ATOM 836 O O . ALA A 1 105 ? 15.799 22.258 -29.057 1.00 56.78 105 ALA A O 1
ATOM 837 N N . SER A 1 106 ? 15.667 20.262 -30.062 1.00 63.59 106 SER A N 1
ATOM 838 C CA . SER A 1 106 ? 16.803 20.451 -30.952 1.00 63.59 106 SER A CA 1
ATOM 839 C C . SER A 1 106 ? 16.390 21.315 -32.154 1.00 63.59 106 SER A C 1
ATOM 841 O O . SER A 1 106 ? 15.566 20.876 -32.955 1.00 63.59 106 SER A O 1
ATOM 843 N N . SER A 1 107 ? 16.972 22.508 -32.288 1.00 54.16 107 SER A N 1
ATOM 844 C CA . SER A 1 107 ? 17.217 23.261 -33.540 1.00 54.16 107 SER A CA 1
ATOM 845 C C . SER A 1 107 ? 18.156 24.407 -33.135 1.00 54.16 107 SER A C 1
ATOM 847 O O . SER A 1 107 ?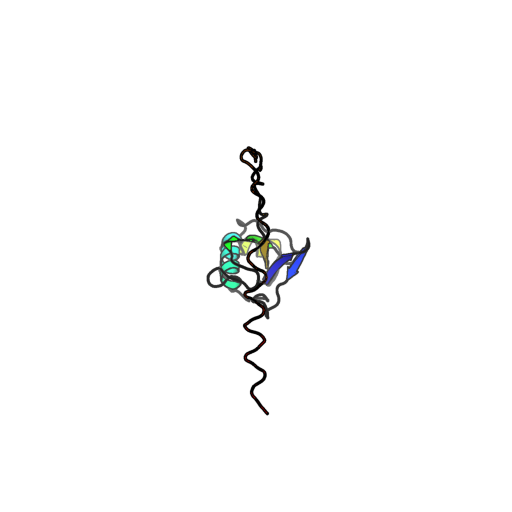 17.822 25.141 -32.216 1.00 54.16 107 SER A O 1
ATOM 849 N N . ASP A 1 108 ? 19.397 24.550 -33.589 1.00 50.22 108 ASP A N 1
ATOM 850 C CA . ASP A 1 108 ? 19.877 24.561 -34.967 1.00 50.22 108 ASP A CA 1
ATOM 851 C C . ASP A 1 108 ? 21.254 23.910 -35.085 1.00 50.22 108 ASP A C 1
ATOM 853 O O . ASP A 1 108 ? 22.184 24.216 -34.336 1.00 50.22 108 ASP A O 1
ATOM 857 N N . PHE A 1 109 ? 21.393 23.065 -36.100 1.00 47.69 109 PHE A N 1
ATOM 858 C CA . PHE A 1 109 ? 22.670 22.730 -36.705 1.00 47.69 109 PHE A CA 1
ATOM 859 C C . PHE A 1 109 ? 22.783 23.562 -37.985 1.00 47.69 109 PHE A C 1
ATOM 861 O O . PHE A 1 109 ? 22.074 23.290 -38.949 1.00 47.69 109 PHE A O 1
ATOM 868 N N . GLU A 1 110 ? 23.662 24.561 -37.988 1.00 55.44 110 GLU A N 1
ATOM 869 C CA . GLU A 1 110 ? 24.099 25.260 -39.201 1.00 55.44 110 GLU A CA 1
ATOM 870 C C . GLU A 1 110 ? 25.456 24.678 -39.634 1.00 55.44 110 GLU A C 1
ATOM 872 O O . GLU A 1 110 ? 26.467 24.921 -38.965 1.00 55.44 110 GLU A O 1
ATOM 877 N N . PRO A 1 111 ? 25.528 23.889 -40.721 1.00 48.59 111 PRO A N 1
ATOM 878 C CA . PRO A 1 111 ? 26.797 23.503 -41.315 1.00 48.59 111 PRO A CA 1
ATOM 879 C C . PRO A 1 111 ? 27.294 24.630 -42.226 1.00 48.59 111 PRO A C 1
ATOM 881 O O . PRO A 1 111 ? 26.874 24.745 -43.376 1.00 48.59 111 PRO A O 1
ATOM 884 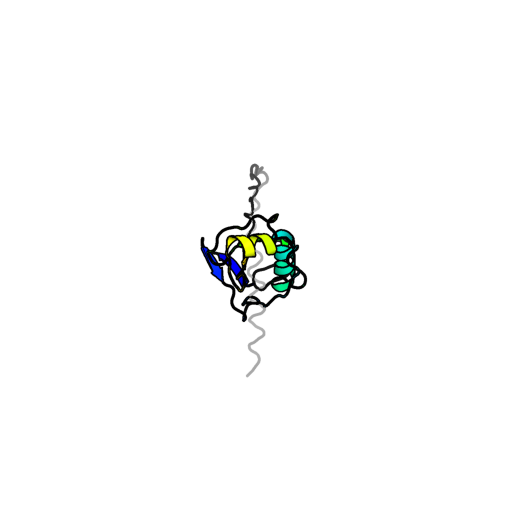N N . THR A 1 112 ? 28.225 25.453 -41.741 1.00 52.97 112 THR A N 1
ATOM 885 C CA . THR A 1 112 ? 29.006 26.324 -42.629 1.00 52.97 112 THR A CA 1
ATOM 886 C C . THR A 1 112 ? 30.073 25.497 -43.336 1.00 52.97 112 THR A C 1
ATOM 888 O O . THR A 1 112 ? 31.103 25.147 -42.756 1.00 52.97 112 THR A O 1
ATOM 891 N N . ASP A 1 113 ? 29.778 25.184 -44.590 1.00 50.97 113 ASP A N 1
ATOM 892 C CA . ASP A 1 113 ? 30.708 24.717 -45.609 1.00 50.97 113 ASP A CA 1
ATOM 893 C C . ASP A 1 113 ? 31.729 25.828 -45.920 1.00 50.97 113 ASP A C 1
ATOM 895 O O . ASP A 1 113 ? 31.326 26.968 -46.130 1.00 50.97 113 ASP A O 1
ATOM 899 N N . GLU A 1 114 ? 33.030 25.510 -45.883 1.00 48.66 114 GLU A N 1
ATOM 900 C CA . GLU A 1 114 ? 34.100 26.104 -46.708 1.00 48.66 114 GLU A CA 1
ATOM 901 C C . GLU A 1 114 ? 35.491 25.625 -46.232 1.00 48.66 114 GLU A C 1
ATOM 903 O O . GLU A 1 114 ? 36.033 26.114 -45.232 1.00 48.66 114 GLU A O 1
ATOM 908 N N . ARG A 1 115 ? 36.117 24.707 -46.995 1.00 47.88 115 ARG A N 1
ATOM 909 C CA . ARG A 1 115 ? 37.455 24.872 -47.629 1.00 47.88 115 ARG A CA 1
ATOM 910 C C . ARG A 1 115 ? 37.996 23.567 -48.261 1.00 47.88 115 ARG A C 1
ATOM 912 O O . ARG A 1 115 ? 37.533 22.483 -47.930 1.00 47.88 115 ARG A O 1
ATOM 919 N N . PRO A 1 116 ? 38.932 23.670 -49.229 1.00 46.41 116 PRO A N 1
ATOM 920 C CA . PRO A 1 116 ? 38.843 22.944 -50.491 1.00 46.41 116 PRO A CA 1
ATOM 921 C C . PRO A 1 116 ? 39.615 21.621 -50.555 1.00 46.41 116 PRO A C 1
ATOM 923 O O . PRO A 1 116 ? 40.594 21.388 -49.848 1.00 46.41 116 PRO A O 1
ATOM 926 N N . MET A 1 117 ? 39.166 20.833 -51.533 1.00 46.44 117 MET A N 1
ATOM 927 C CA . MET A 1 117 ? 39.768 19.673 -52.187 1.00 46.44 117 MET A CA 1
ATOM 928 C C . MET A 1 117 ? 41.305 19.650 -52.171 1.00 46.44 117 MET A C 1
ATOM 930 O O . MET A 1 117 ? 41.966 20.551 -52.694 1.00 46.44 117 MET A O 1
ATOM 934 N N . LYS A 1 118 ? 41.862 18.554 -51.649 1.00 50.06 118 LYS A N 1
ATOM 935 C CA . LYS A 1 118 ? 43.158 18.026 -52.077 1.00 50.06 118 LYS A CA 1
ATOM 936 C C . LYS A 1 118 ? 43.014 16.531 -52.308 1.00 50.06 118 LYS A C 1
ATOM 938 O O . LYS A 1 118 ? 42.908 15.758 -51.360 1.00 50.06 118 LYS A O 1
ATOM 943 N N . ASP A 1 119 ? 43.007 16.169 -53.584 1.00 47.50 119 ASP A N 1
ATOM 944 C CA . ASP A 1 119 ? 43.371 14.839 -54.042 1.00 47.50 119 ASP A CA 1
ATOM 945 C C . ASP A 1 119 ? 44.729 14.469 -53.447 1.00 47.50 119 ASP A C 1
ATOM 947 O O . ASP A 1 119 ? 45.677 15.247 -53.536 1.00 47.50 119 ASP A O 1
ATOM 951 N N . ASN A 1 120 ? 44.808 13.291 -52.838 1.00 42.03 120 ASN A N 1
ATOM 952 C CA . ASN A 1 120 ? 46.021 12.488 -52.781 1.00 42.03 120 ASN A CA 1
ATOM 953 C C . ASN A 1 120 ? 45.595 11.038 -52.548 1.00 42.03 120 ASN A C 1
ATOM 955 O O . ASN A 1 120 ? 45.416 10.575 -51.423 1.00 42.03 120 ASN A O 1
ATOM 959 N N . ALA A 1 121 ? 45.390 10.343 -53.665 1.00 48.53 121 ALA A N 1
ATOM 960 C CA . ALA A 1 121 ? 45.532 8.902 -53.719 1.00 48.53 121 ALA A CA 1
ATOM 961 C C . ALA A 1 121 ? 46.969 8.520 -53.327 1.00 48.53 121 ALA A C 1
ATOM 963 O O . ALA A 1 121 ? 47.898 9.280 -53.586 1.00 48.53 121 ALA A O 1
ATOM 964 N N . GLN A 1 122 ? 47.113 7.308 -52.790 1.00 51.50 122 GLN A N 1
ATOM 965 C CA . GLN A 1 122 ? 48.343 6.672 -52.305 1.00 51.50 122 GLN A CA 1
ATOM 966 C C . GLN A 1 122 ? 48.749 7.080 -50.890 1.00 51.50 122 GLN A C 1
ATOM 968 O O . GLN A 1 122 ? 49.237 8.177 -50.651 1.00 51.50 122 GLN A O 1
ATOM 973 N N . VAL A 1 123 ? 48.537 6.116 -49.991 1.00 48.44 123 VAL A N 1
ATOM 974 C CA . VAL A 1 123 ? 49.189 5.790 -48.709 1.00 48.44 123 VAL A CA 1
ATOM 975 C C . VAL A 1 123 ? 48.059 5.220 -47.831 1.00 48.44 123 VAL A C 1
ATOM 977 O O . VAL A 1 123 ? 46.977 5.791 -47.787 1.00 48.44 123 VAL A O 1
ATOM 980 N N . ILE A 1 124 ? 48.281 4.079 -47.169 1.00 45.38 124 ILE A N 1
ATOM 981 C CA . ILE A 1 124 ? 47.317 3.245 -46.397 1.00 45.38 124 ILE A CA 1
ATOM 982 C C . ILE A 1 124 ? 46.682 2.053 -47.163 1.00 45.38 124 ILE A C 1
ATOM 984 O O . ILE A 1 124 ? 45.568 1.632 -46.875 1.00 45.38 124 ILE A O 1
ATOM 988 N N . LEU A 1 125 ? 47.404 1.417 -48.095 1.00 43.09 125 LEU A N 1
ATOM 989 C CA . LEU A 1 125 ? 47.116 0.016 -48.487 1.00 43.09 125 LEU A CA 1
ATOM 990 C C . LEU A 1 125 ? 48.340 -0.919 -48.438 1.00 43.09 125 LEU A C 1
ATOM 992 O O . LEU A 1 125 ? 48.257 -2.053 -48.894 1.00 43.09 125 LEU A O 1
ATOM 996 N N . GLU A 1 126 ? 49.454 -0.494 -47.835 1.00 45.88 126 GLU A N 1
ATOM 997 C CA . GLU A 1 126 ? 50.684 -1.306 -47.768 1.00 45.88 126 GLU A CA 1
ATOM 998 C C . GLU A 1 126 ? 51.087 -1.770 -46.361 1.00 45.88 126 GLU A C 1
ATOM 1000 O O . GLU A 1 126 ? 51.880 -2.696 -46.249 1.00 45.88 126 GLU A O 1
ATOM 1005 N N . GLU A 1 127 ? 50.495 -1.250 -45.280 1.00 46.66 127 GLU A N 1
ATOM 1006 C CA . GLU A 1 127 ? 50.897 -1.664 -43.920 1.00 46.66 127 GLU A CA 1
ATOM 1007 C C . GLU A 1 127 ? 50.161 -2.896 -43.371 1.00 46.66 127 GLU A C 1
ATOM 1009 O O . GLU A 1 127 ? 50.615 -3.482 -42.396 1.00 46.66 127 GLU A O 1
ATOM 1014 N N . GLN A 1 128 ? 49.082 -3.368 -44.006 1.00 45.59 128 GLN A N 1
ATOM 1015 C CA . GLN A 1 128 ? 48.397 -4.595 -43.555 1.00 45.59 128 GLN A CA 1
ATOM 1016 C C . GLN A 1 128 ? 48.890 -5.874 -44.243 1.00 45.59 128 GLN A C 1
ATOM 1018 O O . GLN A 1 128 ? 48.525 -6.972 -43.831 1.00 45.59 128 GLN A O 1
ATOM 1023 N N . ASN A 1 129 ? 49.757 -5.761 -45.255 1.00 49.09 129 ASN A N 1
ATOM 1024 C CA . ASN A 1 129 ? 50.276 -6.929 -45.972 1.00 49.09 129 ASN A CA 1
ATOM 1025 C C . ASN A 1 129 ? 51.586 -7.481 -45.377 1.00 49.09 129 ASN A C 1
ATOM 1027 O O . ASN A 1 129 ? 52.144 -8.441 -45.901 1.00 49.09 129 ASN A O 1
ATOM 1031 N N . GLN A 1 130 ? 52.076 -6.890 -44.280 1.00 52.59 130 GLN A N 1
ATOM 1032 C CA . GLN A 1 130 ? 53.339 -7.278 -43.647 1.00 52.59 130 GLN A CA 1
ATOM 1033 C C . GLN A 1 130 ? 53.158 -8.014 -42.306 1.00 52.59 130 GLN A C 1
ATOM 1035 O O . GLN A 1 130 ? 54.072 -8.714 -41.880 1.00 52.59 130 GLN A O 1
ATOM 1040 N N . GLU A 1 131 ? 51.969 -7.975 -41.689 1.00 52.25 131 GLU A N 1
ATOM 1041 C CA . GLU A 1 131 ? 51.666 -8.786 -40.492 1.00 52.25 131 GLU A CA 1
ATOM 1042 C C . GLU A 1 131 ? 51.195 -10.216 -40.818 1.00 52.25 131 GLU A C 1
ATOM 1044 O O . GLU A 1 131 ? 51.357 -11.116 -39.996 1.00 52.25 131 GLU A O 1
ATOM 1049 N N . MET A 1 132 ? 50.705 -10.481 -42.035 1.00 53.00 132 MET A N 1
ATOM 1050 C CA . MET A 1 132 ? 50.259 -11.824 -42.450 1.00 53.00 132 MET A CA 1
ATOM 1051 C C . MET A 1 132 ? 51.384 -12.748 -42.947 1.00 53.00 132 MET A C 1
ATOM 1053 O O . MET A 1 132 ? 51.134 -13.922 -43.191 1.00 53.00 132 MET A O 1
ATOM 1057 N N . SER A 1 133 ? 52.625 -12.258 -43.066 1.00 56.25 133 SER A N 1
ATOM 1058 C CA . SER A 1 133 ? 53.773 -13.057 -43.538 1.00 56.25 133 SER A CA 1
ATOM 1059 C C . SER A 1 133 ? 54.621 -13.663 -42.408 1.00 56.25 133 SER A C 1
ATOM 1061 O O . SER A 1 133 ? 55.570 -14.385 -42.697 1.00 56.25 133 SER A O 1
ATOM 1063 N N . SER A 1 134 ? 54.326 -13.381 -41.133 1.00 57.94 134 SER A N 1
ATOM 1064 C CA . SER A 1 134 ? 55.165 -13.804 -39.993 1.00 57.94 134 SER A CA 1
ATOM 1065 C C . SER A 1 134 ? 54.596 -14.991 -39.195 1.00 57.94 134 SER A C 1
ATOM 1067 O O . SER A 1 134 ? 55.125 -15.318 -38.133 1.00 57.94 134 SER A O 1
ATOM 1069 N N . LEU A 1 135 ? 53.523 -15.636 -39.663 1.00 53.06 135 LEU A N 1
ATOM 1070 C CA . LEU A 1 135 ? 52.855 -16.733 -38.943 1.00 53.06 135 LEU A CA 1
ATOM 1071 C C . LEU A 1 135 ? 52.811 -18.060 -39.722 1.00 53.06 135 LEU A C 1
ATOM 1073 O O . LEU A 1 135 ? 52.048 -18.951 -39.364 1.00 53.06 135 LEU A O 1
ATOM 1077 N N . GLU A 1 136 ? 53.678 -18.217 -40.727 1.00 56.19 136 GLU A N 1
ATOM 1078 C CA . GLU A 1 136 ? 53.897 -19.475 -41.466 1.00 56.19 136 GLU A CA 1
ATOM 1079 C C . GLU A 1 136 ? 55.224 -20.177 -41.112 1.00 56.19 136 GLU A C 1
ATOM 1081 O O . GLU A 1 136 ? 55.717 -20.988 -41.886 1.00 56.19 136 GLU A O 1
ATOM 1086 N N . ASP A 1 137 ? 55.783 -19.941 -39.921 1.00 53.59 137 ASP A N 1
ATOM 1087 C CA . ASP A 1 137 ? 56.964 -20.672 -39.431 1.00 53.59 137 ASP A CA 1
ATOM 1088 C C . ASP A 1 137 ? 56.613 -21.599 -38.255 1.00 53.59 137 ASP A C 1
ATOM 1090 O O . ASP A 1 137 ? 57.086 -21.421 -37.134 1.00 53.59 137 ASP A O 1
ATOM 1094 N N . TRP A 1 138 ? 55.768 -22.603 -38.513 1.00 50.06 138 TRP A N 1
ATOM 1095 C CA . TRP A 1 138 ? 55.708 -23.854 -37.738 1.00 50.06 138 TRP A CA 1
ATOM 1096 C C . TRP A 1 138 ? 55.394 -25.024 -38.676 1.00 50.06 138 TRP A C 1
ATOM 1098 O O . TRP A 1 138 ? 54.230 -25.351 -38.912 1.00 50.06 138 TRP A O 1
ATOM 1108 N N . ASN A 1 139 ? 56.448 -25.667 -39.182 1.00 44.47 139 ASN A N 1
ATOM 1109 C CA . ASN A 1 139 ? 56.401 -27.035 -39.692 1.00 44.47 139 ASN A CA 1
ATOM 1110 C C . ASN A 1 139 ? 57.646 -27.794 -39.230 1.00 44.47 139 ASN A C 1
ATOM 1112 O O . ASN A 1 139 ? 58.761 -27.274 -39.462 1.00 44.47 139 ASN A O 1
#

Foldseek 3Di:
DWEWEDDPNDTDTDDVVFQTDDDDDDDDQQQFQLNVLVVVCCRAQPVQATSVGGVVQWDKFKAWPVRDGDDRRDTNNNCCVVVVDPDTDMYIYIYGDPPPPPPPPDDDDDDDDDDDDDDDDDDPPPPVVPVVVPPPPDD

Sequence (139 aa):
MGWLHFDNGTYHQIKTRNGGGTRHLSVHKSITMGELLETGKGLFFPNGFSSKGPVEEFEFDIRDYSHNEVSPEVTVSQLYEQTKLRMLHIYTTSKAKGVILLSDASSDFEPTDERPMKDNAQVILEEQNQEMSSLEDWN

Organism: Lates japonicus (NCBI:txid270547)